Protein AF-A0AAW2MDY2-F1 (afdb_monomer_lite)

Organism: Sesamum radiatum (NCBI:txid300843)

Radius of gyration: 19.11 Å; chains: 1; bounding box: 45×36×49 Å

pLDDT: mean 70.9, std 17.73, range [36.16, 93.19]

Foldseek 3Di:
DCCPQPPDDDPLPGDDDPPDDPVRVVVVVVSVLVVQFKEKQDELQQPAFQAPGQHFPDPRGSHAPDFFPPDDRRDTCNVQADLVVLAGPLVCLPNRGDPVRSVRRNPRDHDNPNDDMDMDGRDDPPPDDDPPPPDDDD

Secondary structure (DSSP, 8-state):
-GGGT-SSS-GGG----TT--HHHHHHHHHHHHHHH-EEEEPSSSTT-BTTTS--S--TTT-S-SS--TT--TT-BGGGGEETTTTEE-HHHHHHHS-HHHHHHHHTSPPPSS-PPPEEEES--TT------------

Sequence (138 aa):
MKAKYFSHSSFLEAHFESNSSFSWCRILSAQDLIKVGFRWRIGSGSSVRVCRDPWIPKPHSFQPLIRPRQLDSSTMVASLIDIDQGDWDRAIIKECFCPEDSELILAILIVRSNHQDIRLWYYSPTGLYTIEVCTTLI

Structure (mmCIF, N/CA/C/O backbone):
data_AF-A0AAW2MDY2-F1
#
_entry.id   AF-A0AAW2MDY2-F1
#
loop_
_atom_site.group_PDB
_atom_site.id
_atom_site.type_symbol
_atom_site.label_atom_id
_atom_site.label_alt_id
_atom_site.label_comp_id
_atom_site.label_asym_id
_atom_site.label_entity_id
_atom_site.label_seq_id
_atom_site.pdbx_PDB_ins_code
_atom_site.Cartn_x
_atom_site.Cartn_y
_atom_site.Cartn_z
_atom_site.occupancy
_atom_site.B_iso_or_equiv
_atom_site.auth_seq_id
_atom_site.auth_comp_id
_atom_site.auth_asym_id
_atom_site.auth_atom_id
_atom_site.pdbx_PDB_model_num
ATOM 1 N N . MET A 1 1 ? 14.581 -15.362 -35.370 1.00 45.69 1 MET A N 1
ATOM 2 C CA . MET A 1 1 ? 15.011 -14.087 -34.740 1.00 45.69 1 MET A CA 1
ATOM 3 C C . MET A 1 1 ? 15.473 -14.202 -33.278 1.00 45.69 1 MET A C 1
ATOM 5 O O . MET A 1 1 ? 16.133 -13.278 -32.833 1.00 45.69 1 MET A O 1
ATOM 9 N N . LYS A 1 2 ? 15.236 -15.309 -32.546 1.00 40.97 2 LYS A N 1
ATOM 10 C CA . LYS A 1 2 ? 15.774 -15.527 -31.177 1.00 40.97 2 LYS A CA 1
ATOM 11 C C . LYS A 1 2 ? 17.314 -15.529 -31.098 1.00 40.97 2 LYS A C 1
ATOM 13 O O . LYS A 1 2 ? 17.896 -14.871 -30.247 1.00 40.97 2 LYS A O 1
ATOM 18 N N . ALA A 1 3 ? 17.969 -16.203 -32.044 1.00 46.59 3 ALA A N 1
ATOM 19 C CA . ALA A 1 3 ? 19.404 -16.497 -31.990 1.00 46.59 3 ALA A CA 1
ATOM 20 C C . ALA A 1 3 ? 20.349 -15.284 -32.095 1.00 46.59 3 ALA A C 1
ATOM 22 O O . ALA A 1 3 ? 21.528 -15.426 -31.798 1.00 46.59 3 ALA A O 1
ATOM 23 N N . LYS A 1 4 ? 19.864 -14.107 -32.520 1.00 49.59 4 LYS A N 1
ATOM 24 C CA . LYS A 1 4 ? 20.725 -12.931 -32.734 1.00 49.59 4 LY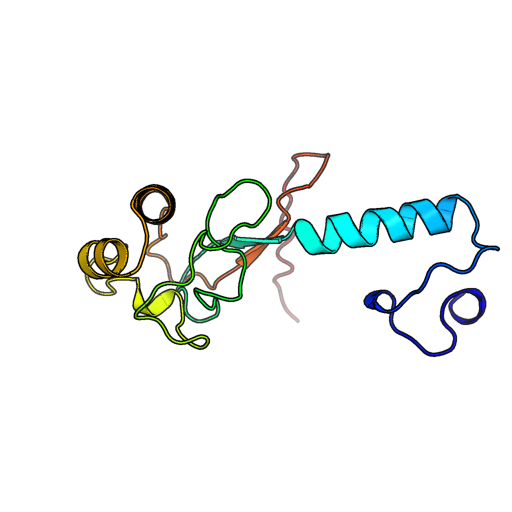S A CA 1
ATOM 25 C C . LYS A 1 4 ? 20.808 -11.996 -31.522 1.00 49.59 4 LYS A C 1
ATOM 27 O O . LYS A 1 4 ? 21.704 -11.169 -31.480 1.00 49.59 4 LYS A O 1
ATOM 32 N N . TYR A 1 5 ? 19.888 -12.129 -30.564 1.00 48.03 5 TYR A N 1
ATOM 33 C CA . TYR A 1 5 ? 19.780 -11.201 -29.430 1.00 48.03 5 TYR A CA 1
ATOM 34 C C . TYR A 1 5 ? 19.691 -11.904 -28.070 1.00 48.03 5 TYR A C 1
ATOM 36 O O . TYR A 1 5 ? 20.055 -11.307 -27.068 1.00 48.03 5 TYR A O 1
ATOM 44 N N . PHE A 1 6 ? 19.263 -13.174 -28.028 1.00 52.72 6 PHE A N 1
ATOM 45 C CA . PHE A 1 6 ? 19.230 -13.982 -26.805 1.00 52.72 6 PHE A CA 1
ATOM 46 C C . PHE A 1 6 ? 19.458 -15.448 -27.139 1.00 52.72 6 PHE A C 1
ATOM 48 O O . PHE A 1 6 ? 18.515 -16.197 -27.405 1.00 52.72 6 PHE A O 1
ATOM 55 N N . SER A 1 7 ? 20.719 -15.868 -27.168 1.00 47.62 7 SER A N 1
ATOM 56 C CA . SER A 1 7 ? 21.032 -17.286 -27.345 1.00 47.62 7 SER A CA 1
ATOM 57 C C . SER A 1 7 ? 20.859 -18.079 -26.042 1.00 47.62 7 SER A C 1
ATOM 59 O O . SER A 1 7 ? 20.547 -19.262 -26.126 1.00 47.62 7 SER A O 1
ATOM 61 N N . HIS A 1 8 ? 20.995 -17.441 -24.866 1.00 46.34 8 HIS A N 1
ATOM 62 C CA . HIS A 1 8 ? 21.051 -18.133 -23.564 1.00 46.34 8 HIS A CA 1
ATOM 63 C C . HIS A 1 8 ? 20.330 -17.448 -22.380 1.00 46.34 8 HIS A C 1
ATOM 65 O O . HIS A 1 8 ? 20.422 -17.957 -21.268 1.00 46.34 8 HIS A O 1
ATOM 71 N N . SER A 1 9 ? 19.604 -16.337 -22.565 1.00 48.62 9 SER A N 1
ATOM 72 C CA . SER A 1 9 ? 18.949 -15.624 -21.448 1.00 48.62 9 SER A CA 1
ATOM 73 C C . SER A 1 9 ? 17.543 -15.114 -21.780 1.00 48.62 9 SER A C 1
ATOM 75 O O . SER A 1 9 ? 17.142 -15.032 -22.945 1.00 48.62 9 SER A O 1
ATOM 77 N N . SER A 1 10 ? 16.750 -14.831 -20.745 1.00 49.97 10 SER A N 1
ATOM 78 C CA . SER A 1 10 ? 15.401 -14.277 -20.906 1.00 49.97 10 SER A CA 1
ATOM 79 C C . SER A 1 10 ? 15.455 -12.785 -21.277 1.00 49.97 10 SER A C 1
ATOM 81 O O . SER A 1 10 ? 16.429 -12.098 -20.983 1.00 49.97 10 SER A O 1
ATOM 83 N N . PHE A 1 11 ? 14.391 -12.240 -21.885 1.00 51.12 11 PHE A N 1
ATOM 84 C CA . PHE A 1 11 ? 14.290 -10.805 -22.224 1.00 51.12 11 PHE A CA 1
ATOM 85 C C . PHE A 1 11 ? 14.566 -9.868 -21.030 1.00 51.12 11 PHE A C 1
ATOM 87 O O . PHE A 1 11 ? 14.985 -8.729 -21.215 1.00 51.12 11 PHE A O 1
ATOM 94 N N . LEU A 1 12 ? 14.351 -10.352 -19.803 1.00 48.94 12 LEU A N 1
ATOM 95 C CA . LEU A 1 12 ? 14.578 -9.625 -18.552 1.00 48.94 12 LEU A CA 1
ATOM 96 C C . LEU A 1 12 ? 16.058 -9.562 -18.131 1.00 48.94 12 LEU A C 1
ATOM 98 O O . LEU A 1 12 ? 16.409 -8.721 -17.309 1.00 48.94 12 LEU A O 1
ATOM 102 N N . GLU A 1 13 ? 16.913 -10.404 -18.714 1.00 49.53 13 GLU A N 1
ATOM 103 C CA . GLU A 1 13 ? 18.348 -10.545 -18.413 1.00 49.53 13 GLU A CA 1
ATOM 104 C C . GLU A 1 13 ? 19.246 -10.028 -19.554 1.00 49.53 13 GLU A C 1
ATOM 106 O O . GLU A 1 13 ? 20.468 -10.198 -19.529 1.00 49.53 13 GLU A O 1
ATOM 111 N N . ALA A 1 14 ? 18.649 -9.406 -20.575 1.00 54.69 14 ALA A N 1
ATOM 112 C CA . ALA A 1 14 ? 19.373 -8.784 -21.680 1.00 54.69 14 ALA A CA 1
ATOM 113 C C . ALA A 1 14 ? 20.318 -7.700 -21.162 1.00 54.69 14 ALA A C 1
ATOM 115 O O . ALA A 1 14 ? 19.862 -6.751 -20.525 1.00 54.69 14 ALA A O 1
ATOM 116 N N . HIS A 1 15 ? 21.602 -7.796 -21.494 1.00 53.91 15 HIS A N 1
ATOM 117 C CA . HIS A 1 15 ? 22.557 -6.724 -21.239 1.00 53.91 15 HIS A CA 1
ATOM 118 C C . HIS A 1 15 ? 22.867 -5.968 -22.532 1.00 53.91 15 HIS A C 1
ATOM 120 O O . HIS A 1 15 ? 22.787 -6.507 -23.636 1.00 53.91 15 HIS A O 1
ATOM 126 N N . PHE A 1 16 ? 23.176 -4.683 -22.381 1.00 50.91 16 PHE A N 1
ATOM 127 C CA . PHE A 1 16 ? 23.484 -3.779 -23.480 1.00 50.91 16 PHE A CA 1
ATOM 128 C C . PHE A 1 16 ? 24.827 -4.166 -24.119 1.00 50.91 16 PHE A C 1
ATOM 130 O O . PHE A 1 16 ? 25.883 -3.900 -23.553 1.00 50.91 16 PHE A O 1
ATOM 137 N N . GLU A 1 17 ? 24.807 -4.784 -25.300 1.00 52.56 17 GLU A N 1
ATOM 138 C CA . GLU A 1 17 ? 26.015 -4.963 -26.112 1.00 52.56 17 GLU A CA 1
ATOM 139 C C . GLU A 1 17 ? 26.179 -3.769 -27.062 1.00 52.56 17 GLU A C 1
ATOM 141 O O . GLU A 1 17 ? 25.223 -3.356 -27.725 1.00 52.56 17 GLU A O 1
ATOM 146 N N . SER A 1 18 ? 27.391 -3.210 -27.149 1.00 48.03 18 SER A N 1
ATOM 147 C CA . SER A 1 18 ? 27.700 -1.937 -27.832 1.00 48.03 18 SER A CA 1
ATOM 148 C C . SER A 1 18 ? 27.441 -1.911 -29.349 1.00 48.03 18 SER A C 1
ATOM 150 O O . SER A 1 18 ? 27.540 -0.851 -29.958 1.00 48.03 18 SER A O 1
ATOM 152 N N . ASN A 1 19 ? 27.052 -3.041 -29.952 1.00 54.38 19 ASN A N 1
ATOM 153 C CA . ASN A 1 19 ? 26.649 -3.176 -31.360 1.00 54.38 19 ASN A CA 1
ATOM 154 C C . ASN A 1 19 ? 25.125 -3.322 -31.562 1.00 54.38 19 ASN A C 1
ATOM 156 O O . ASN A 1 19 ? 24.649 -3.759 -32.614 1.00 54.38 19 ASN A O 1
ATOM 160 N N . SER A 1 20 ? 24.338 -2.972 -30.549 1.00 55.00 20 SER A N 1
ATOM 161 C CA . SER A 1 20 ? 22.880 -3.055 -30.583 1.00 55.00 20 SER A CA 1
ATOM 162 C C . SER A 1 20 ? 22.252 -1.964 -31.457 1.00 55.00 20 SER A C 1
ATOM 164 O O . SER A 1 20 ? 22.553 -0.782 -31.322 1.00 55.00 20 SER A O 1
ATOM 166 N N . SER A 1 21 ? 21.330 -2.349 -32.346 1.00 62.00 21 SER A N 1
ATOM 167 C CA . SER A 1 21 ? 20.580 -1.398 -33.184 1.00 62.00 21 SER A CA 1
ATOM 168 C C . SER A 1 21 ? 19.787 -0.388 -32.339 1.00 62.00 21 SER A C 1
ATOM 170 O O . SER A 1 21 ? 19.293 -0.740 -31.271 1.00 62.00 21 SER A O 1
ATOM 172 N N . PHE A 1 22 ? 19.579 0.835 -32.839 1.00 57.59 22 PHE A N 1
ATOM 173 C CA . PHE A 1 22 ? 18.822 1.891 -32.145 1.00 57.59 22 PHE A CA 1
ATOM 174 C C . PHE A 1 22 ? 17.433 1.427 -31.664 1.00 57.59 22 PHE A C 1
ATOM 176 O O . PHE A 1 22 ? 17.006 1.749 -30.556 1.00 57.59 22 PHE A O 1
ATOM 183 N N . SER A 1 23 ? 16.751 0.595 -32.457 1.00 57.94 23 SER A N 1
ATOM 184 C CA . SER A 1 23 ? 15.475 -0.029 -32.086 1.00 57.94 23 SER A CA 1
ATOM 185 C C . SER A 1 23 ? 15.597 -0.956 -30.870 1.00 57.94 23 SER A C 1
ATOM 187 O O . SER A 1 23 ? 14.703 -0.980 -30.030 1.00 57.94 23 SER A O 1
ATOM 189 N N . TRP A 1 24 ? 16.712 -1.681 -30.739 1.00 60.47 24 TRP A N 1
ATOM 190 C CA . TRP A 1 24 ? 17.009 -2.546 -29.594 1.00 60.47 24 TRP A CA 1
ATOM 191 C C . TRP A 1 24 ? 17.304 -1.733 -28.332 1.00 60.47 24 TRP A C 1
ATOM 193 O O . TRP A 1 24 ? 16.744 -2.023 -27.279 1.00 60.47 24 TRP A O 1
ATOM 203 N N . CYS A 1 25 ? 18.070 -0.643 -28.452 1.00 60.12 25 CYS A N 1
ATOM 204 C CA . CYS A 1 25 ? 18.293 0.298 -27.352 1.00 60.12 25 CYS A CA 1
ATOM 205 C C . CYS A 1 25 ? 16.973 0.884 -26.838 1.00 60.12 25 CYS A C 1
ATOM 207 O O . CYS A 1 25 ? 16.760 0.931 -25.634 1.00 60.12 25 CYS A O 1
ATOM 209 N N . ARG A 1 26 ? 16.044 1.254 -27.732 1.00 58.25 26 ARG A N 1
ATOM 210 C CA . ARG A 1 26 ? 14.712 1.743 -27.335 1.00 58.25 26 ARG A CA 1
ATOM 211 C C . ARG A 1 26 ? 13.869 0.690 -26.613 1.00 58.25 26 ARG A C 1
ATOM 213 O O . ARG A 1 26 ? 13.167 1.036 -25.668 1.00 58.25 26 ARG A O 1
ATOM 220 N N . ILE A 1 27 ? 13.935 -0.573 -27.037 1.00 63.91 27 ILE A N 1
ATOM 221 C CA . ILE A 1 27 ? 13.248 -1.686 -26.364 1.00 63.91 27 ILE A CA 1
ATOM 222 C C . ILE A 1 27 ? 13.862 -1.943 -24.977 1.00 63.91 27 ILE A C 1
ATOM 224 O O . ILE A 1 27 ? 13.124 -2.147 -24.017 1.00 63.91 27 ILE A O 1
ATOM 228 N N . LEU A 1 28 ? 15.190 -1.868 -24.847 1.00 62.22 28 LEU A N 1
ATOM 229 C CA . LEU A 1 28 ? 15.880 -1.980 -23.558 1.00 62.22 28 LEU A CA 1
ATOM 230 C C . LEU A 1 28 ? 15.576 -0.792 -22.636 1.00 62.22 28 LEU A C 1
ATOM 232 O O . LEU A 1 28 ? 15.309 -0.999 -21.462 1.00 62.22 28 LEU A O 1
ATOM 236 N N . SER A 1 29 ? 15.498 0.438 -23.148 1.00 58.25 29 SER A N 1
ATOM 237 C CA . SER A 1 29 ? 15.054 1.594 -22.351 1.00 58.25 29 SER A CA 1
ATOM 238 C C . SER A 1 29 ? 13.594 1.469 -21.895 1.00 58.25 29 SER A C 1
ATOM 240 O O . SER A 1 29 ? 13.233 1.952 -20.825 1.00 58.25 29 SER A O 1
ATOM 242 N N . ALA A 1 30 ? 12.743 0.792 -22.673 1.00 58.66 30 ALA A N 1
ATOM 243 C CA . ALA A 1 30 ? 11.387 0.452 -22.248 1.00 58.66 30 ALA A CA 1
ATOM 244 C C . ALA A 1 30 ? 11.358 -0.660 -21.182 1.00 58.66 30 ALA A C 1
ATOM 246 O O . ALA A 1 30 ? 10.372 -0.770 -20.460 1.00 58.66 30 ALA A O 1
ATOM 247 N N . GLN A 1 31 ? 12.422 -1.456 -21.031 1.00 61.66 31 GLN A N 1
ATOM 248 C CA . GLN A 1 31 ? 12.522 -2.504 -20.011 1.00 61.66 31 GLN A CA 1
ATOM 249 C C . GLN A 1 31 ? 12.448 -1.918 -18.593 1.00 61.66 31 GLN A C 1
ATOM 251 O O . GLN A 1 31 ? 11.752 -2.468 -17.740 1.00 61.66 31 GLN A O 1
ATOM 256 N N . ASP A 1 32 ? 13.100 -0.781 -18.352 1.00 55.19 32 ASP A N 1
ATOM 257 C CA . ASP A 1 32 ? 13.064 -0.107 -17.050 1.00 55.19 32 ASP A CA 1
ATOM 258 C C . ASP A 1 32 ? 11.699 0.545 -16.783 1.00 55.19 32 ASP A C 1
ATOM 260 O O . ASP A 1 32 ? 11.176 0.460 -15.674 1.00 55.19 32 ASP A O 1
ATOM 264 N N . LEU A 1 33 ? 11.046 1.085 -17.817 1.00 56.22 33 LEU A N 1
ATOM 265 C CA . LEU A 1 33 ? 9.658 1.565 -17.736 1.00 56.22 33 LEU A CA 1
ATOM 266 C C . LEU A 1 33 ? 8.666 0.433 -17.425 1.00 56.22 33 LEU A C 1
ATOM 268 O O . LEU A 1 33 ? 7.739 0.611 -16.635 1.00 56.22 33 LEU A O 1
ATOM 272 N N . ILE A 1 34 ? 8.873 -0.750 -18.008 1.00 58.12 34 ILE A N 1
ATOM 273 C CA . ILE A 1 34 ? 8.076 -1.947 -17.717 1.00 58.12 34 ILE A CA 1
ATOM 274 C C . ILE A 1 34 ? 8.309 -2.395 -16.268 1.00 58.12 34 ILE A C 1
ATOM 276 O O . ILE A 1 34 ? 7.349 -2.733 -15.582 1.00 58.12 34 ILE A O 1
ATOM 280 N N . LYS A 1 35 ? 9.547 -2.343 -15.760 1.00 55.22 35 LYS A N 1
ATOM 281 C CA . LYS A 1 35 ? 9.866 -2.703 -14.366 1.00 55.22 35 LYS A CA 1
ATOM 282 C C . LYS A 1 35 ? 9.234 -1.755 -13.337 1.00 55.22 35 LYS A C 1
ATOM 284 O O . LYS A 1 35 ? 8.861 -2.208 -12.260 1.00 55.22 35 LYS A O 1
ATOM 289 N N . VAL A 1 36 ? 9.084 -0.470 -13.663 1.00 59.56 36 VAL A N 1
ATOM 290 C CA . VAL A 1 36 ? 8.581 0.574 -12.743 1.00 59.56 36 VAL A CA 1
ATOM 291 C C . VAL A 1 36 ? 7.060 0.777 -12.841 1.00 59.56 36 VAL A C 1
ATOM 293 O O . VAL A 1 36 ? 6.449 1.398 -11.975 1.00 59.56 36 VAL A O 1
ATOM 296 N N . GLY A 1 37 ? 6.411 0.254 -13.884 1.00 64.25 37 GLY A N 1
ATOM 297 C CA . GLY A 1 37 ? 5.048 0.657 -14.219 1.00 64.25 37 GLY A CA 1
ATOM 298 C C . GLY A 1 37 ? 3.903 -0.153 -13.633 1.00 64.25 37 GLY A C 1
ATOM 299 O O . GLY A 1 37 ? 2.765 0.166 -13.956 1.00 64.25 37 GLY A O 1
ATOM 300 N N . PHE A 1 38 ? 4.132 -1.183 -12.821 1.00 74.19 38 PHE A N 1
ATOM 301 C CA . PHE A 1 38 ? 3.034 -2.002 -12.295 1.00 74.19 38 PHE A CA 1
ATOM 302 C C . PHE A 1 38 ? 2.653 -1.620 -10.866 1.00 74.19 38 PHE A C 1
ATOM 304 O O . PHE A 1 38 ? 3.514 -1.436 -10.012 1.00 74.19 38 PHE A O 1
ATOM 311 N N . ARG A 1 39 ? 1.345 -1.563 -10.605 1.00 84.62 39 ARG A N 1
ATOM 312 C CA . ARG A 1 39 ? 0.751 -1.373 -9.281 1.00 84.62 39 ARG A CA 1
ATOM 313 C C . ARG A 1 39 ? -0.364 -2.392 -9.059 1.00 84.62 39 ARG A C 1
ATOM 315 O O . ARG A 1 39 ? -1.148 -2.673 -9.960 1.00 84.62 39 ARG A O 1
ATOM 322 N N . TRP A 1 40 ? -0.482 -2.913 -7.849 1.00 86.12 40 TRP A N 1
ATOM 323 C CA . TRP A 1 40 ? -1.598 -3.741 -7.425 1.00 86.12 40 TRP A CA 1
ATOM 324 C C . TRP A 1 40 ? -2.827 -2.897 -7.096 1.00 86.12 40 TRP A C 1
ATOM 326 O O . TRP A 1 40 ? -2.769 -1.943 -6.317 1.00 86.12 40 TRP A O 1
ATOM 336 N N . ARG A 1 41 ? -3.961 -3.288 -7.673 1.00 86.94 41 ARG A N 1
ATOM 337 C CA . ARG A 1 41 ? -5.285 -2.950 -7.165 1.00 86.94 41 ARG A CA 1
ATOM 338 C C . ARG A 1 41 ? -5.655 -3.992 -6.119 1.00 86.94 41 ARG A C 1
ATOM 340 O O . ARG A 1 41 ? -5.724 -5.178 -6.441 1.00 86.94 41 ARG A O 1
ATOM 347 N N . ILE A 1 42 ? -5.883 -3.528 -4.897 1.00 88.44 42 ILE A N 1
ATOM 348 C CA . ILE A 1 42 ? -6.233 -4.385 -3.767 1.00 88.44 42 ILE A CA 1
ATOM 349 C C . ILE A 1 42 ? -7.692 -4.825 -3.894 1.00 88.44 42 ILE A C 1
ATOM 351 O O . ILE A 1 42 ? -8.584 -3.990 -4.057 1.00 88.44 42 ILE A O 1
ATOM 355 N N . GLY A 1 43 ? -7.896 -6.139 -3.866 1.00 86.00 43 GLY A N 1
ATOM 356 C CA . GLY A 1 43 ? -9.188 -6.787 -3.690 1.00 86.00 43 GLY A CA 1
ATOM 357 C C . GLY A 1 43 ? -9.232 -7.410 -2.299 1.00 86.00 43 GLY A C 1
ATOM 358 O O . GLY A 1 43 ? -9.487 -6.709 -1.325 1.00 86.00 43 GLY A O 1
ATOM 359 N N . SER A 1 44 ? -8.918 -8.705 -2.197 1.00 86.44 44 SER A N 1
ATOM 360 C CA . SER A 1 44 ? -8.808 -9.409 -0.909 1.00 86.44 44 SER A CA 1
ATOM 361 C C . SER A 1 44 ? -7.514 -9.111 -0.139 1.00 86.44 44 SER A C 1
ATOM 363 O O . SER A 1 44 ? -7.420 -9.421 1.046 1.00 86.44 44 SER A O 1
ATOM 365 N N . GLY A 1 45 ? -6.484 -8.577 -0.804 1.00 87.38 45 GLY A N 1
ATOM 366 C CA . GLY A 1 45 ? -5.168 -8.304 -0.225 1.00 87.38 45 GLY A CA 1
ATOM 367 C C . GLY A 1 45 ? -4.342 -9.556 0.093 1.00 87.38 45 GLY A C 1
ATOM 368 O O . GLY A 1 45 ? -3.251 -9.444 0.654 1.00 87.38 45 GLY A O 1
ATOM 369 N N . SER A 1 46 ? -4.840 -10.752 -0.229 1.00 88.94 46 SER A N 1
ATOM 370 C CA . SER A 1 46 ? -4.222 -12.031 0.151 1.00 88.94 46 SER A CA 1
ATOM 371 C C . SER A 1 46 ? -3.016 -12.394 -0.719 1.00 88.94 46 SER A C 1
ATOM 373 O O . SER A 1 46 ? -2.227 -13.255 -0.339 1.00 88.94 46 SER A O 1
ATOM 375 N N . SER A 1 47 ? -2.872 -11.752 -1.882 1.00 88.56 47 SER A N 1
ATOM 376 C CA . SER A 1 47 ? -1.800 -12.016 -2.852 1.00 88.56 47 SER A CA 1
ATOM 377 C C . SER A 1 47 ? -0.745 -10.909 -2.905 1.00 88.56 47 SER A C 1
ATOM 379 O O . SER A 1 47 ? 0.172 -10.975 -3.725 1.00 88.56 47 SER A O 1
ATOM 381 N N . VAL A 1 48 ? -0.873 -9.881 -2.063 1.00 90.12 48 VAL A N 1
ATOM 382 C CA . VAL A 1 48 ? -0.027 -8.684 -2.095 1.00 90.12 48 VAL A CA 1
ATOM 383 C C . VAL A 1 48 ? 0.710 -8.558 -0.774 1.00 90.12 48 VAL A C 1
ATOM 385 O O . VAL A 1 48 ? 0.085 -8.472 0.279 1.00 90.12 48 VAL A O 1
ATOM 388 N N . ARG A 1 49 ? 2.042 -8.512 -0.814 1.00 90.69 49 ARG A N 1
ATOM 389 C CA . ARG A 1 49 ? 2.870 -8.291 0.376 1.00 90.69 49 ARG A CA 1
ATOM 390 C C . ARG A 1 49 ? 3.060 -6.808 0.616 1.00 90.69 49 ARG A C 1
ATOM 392 O O . ARG A 1 49 ? 3.525 -6.084 -0.266 1.00 90.69 49 ARG A O 1
ATOM 399 N N . VAL A 1 50 ? 2.823 -6.393 1.854 1.00 90.31 50 VAL A N 1
ATOM 400 C CA . VAL A 1 50 ? 2.838 -4.989 2.281 1.00 90.31 50 VAL A CA 1
ATOM 401 C C . VAL A 1 50 ? 4.146 -4.282 1.916 1.00 90.31 50 VAL A C 1
ATOM 403 O O . VAL A 1 50 ? 4.122 -3.172 1.390 1.00 90.31 50 VAL A O 1
ATOM 406 N N . CYS A 1 51 ? 5.280 -4.938 2.177 1.00 85.19 51 CYS A N 1
ATOM 407 C CA . CYS A 1 51 ? 6.613 -4.332 2.099 1.00 85.19 51 CYS A CA 1
ATOM 408 C C . CYS A 1 51 ? 7.361 -4.598 0.785 1.00 85.19 51 CYS A C 1
ATOM 410 O O . CYS A 1 51 ? 8.450 -4.060 0.599 1.00 85.19 51 CYS A O 1
ATOM 412 N N . ARG A 1 52 ? 6.856 -5.487 -0.081 1.00 83.38 52 ARG A N 1
ATOM 413 C CA . ARG A 1 52 ? 7.578 -5.929 -1.291 1.00 83.38 52 ARG A CA 1
ATOM 414 C C . ARG A 1 52 ? 6.873 -5.570 -2.581 1.00 83.38 52 ARG A C 1
ATOM 416 O O . ARG A 1 52 ? 7.540 -5.337 -3.585 1.00 83.38 52 ARG A O 1
ATOM 423 N N . ASP A 1 53 ? 5.550 -5.584 -2.564 1.00 87.56 53 ASP A N 1
ATOM 424 C CA . ASP A 1 53 ? 4.772 -5.422 -3.775 1.00 87.56 53 ASP A CA 1
ATOM 425 C C . ASP A 1 53 ? 4.318 -3.950 -3.909 1.00 87.56 53 ASP A C 1
ATOM 427 O O . ASP A 1 53 ? 4.077 -3.283 -2.905 1.00 87.56 53 ASP A O 1
ATOM 431 N N . PRO A 1 54 ? 4.254 -3.387 -5.126 1.00 86.56 54 PRO A N 1
ATOM 432 C CA . PRO A 1 54 ? 3.841 -2.000 -5.351 1.00 86.56 54 PRO A CA 1
ATOM 433 C C . PRO A 1 54 ? 2.311 -1.871 -5.310 1.00 86.56 54 PRO A C 1
ATOM 435 O O . PRO A 1 54 ? 1.652 -2.277 -6.260 1.00 86.56 54 PRO A O 1
ATOM 438 N N . TRP A 1 55 ? 1.708 -1.326 -4.252 1.00 89.38 55 TRP A N 1
ATOM 439 C CA . TRP A 1 55 ? 0.241 -1.237 -4.102 1.00 89.38 55 TRP A CA 1
ATOM 440 C C . TRP A 1 55 ? -0.297 0.120 -3.613 1.00 89.38 55 TRP A C 1
ATOM 442 O O . TRP A 1 55 ? -1.447 0.474 -3.901 1.00 89.38 55 TRP A O 1
ATOM 452 N N . ILE A 1 56 ? 0.531 0.933 -2.957 1.00 88.50 56 ILE A N 1
ATOM 453 C CA . ILE A 1 56 ? 0.152 2.259 -2.451 1.00 88.50 56 ILE A CA 1
ATOM 454 C C . ILE A 1 56 ? 0.153 3.262 -3.620 1.00 88.50 56 ILE A C 1
ATOM 456 O O . ILE A 1 56 ? 1.081 3.236 -4.423 1.00 88.50 56 ILE A O 1
ATOM 460 N N . PRO A 1 57 ? -0.851 4.148 -3.770 1.00 82.12 57 PRO A N 1
ATOM 461 C CA . PRO A 1 57 ? -0.929 5.136 -4.854 1.00 82.12 57 PRO A CA 1
ATOM 462 C C . PRO A 1 57 ? 0.097 6.270 -4.678 1.00 82.12 57 PRO A C 1
ATOM 464 O O . PRO A 1 57 ? -0.267 7.406 -4.393 1.00 82.12 57 PRO A O 1
ATOM 467 N N . LYS A 1 58 ? 1.388 5.973 -4.839 1.00 77.31 58 LYS A N 1
ATOM 468 C CA . LYS A 1 58 ? 2.476 6.950 -4.715 1.00 77.31 58 LYS A CA 1
ATOM 469 C C . LYS A 1 58 ? 3.202 7.201 -6.026 1.00 77.31 58 LYS A C 1
ATOM 471 O O . LYS A 1 58 ? 3.384 6.258 -6.794 1.00 77.31 58 LYS A O 1
ATOM 476 N N . PRO A 1 59 ? 3.712 8.424 -6.246 1.00 63.19 59 PRO A N 1
ATOM 477 C CA . PRO A 1 59 ? 4.632 8.677 -7.341 1.00 63.19 59 PRO A CA 1
ATOM 478 C C . PRO A 1 59 ? 5.884 7.789 -7.203 1.00 63.19 59 PRO A C 1
ATOM 480 O O . PRO A 1 59 ? 6.467 7.685 -6.125 1.00 63.19 59 PRO A O 1
ATOM 483 N N . HIS A 1 60 ? 6.303 7.170 -8.308 1.00 65.44 60 HIS A N 1
ATOM 484 C CA . HIS A 1 60 ? 7.592 6.487 -8.511 1.00 65.44 60 HIS A CA 1
ATOM 485 C C . HIS A 1 60 ? 7.818 5.112 -7.855 1.00 65.44 60 HIS A C 1
ATOM 487 O O . HIS A 1 60 ? 8.431 4.272 -8.507 1.00 65.44 60 HIS A O 1
ATOM 493 N N . SER A 1 61 ? 7.365 4.847 -6.622 1.00 71.06 61 SER A N 1
ATOM 494 C CA . SER A 1 61 ? 7.652 3.559 -5.947 1.00 71.06 61 SER A CA 1
ATOM 495 C C . SER A 1 61 ? 6.439 2.651 -5.750 1.00 71.06 61 SER A C 1
ATOM 497 O O . SER A 1 61 ? 6.596 1.434 -5.682 1.00 71.06 61 SER A O 1
ATOM 499 N N . PHE A 1 62 ? 5.240 3.227 -5.614 1.00 78.12 62 PHE A N 1
ATOM 500 C CA . PHE A 1 62 ? 4.017 2.540 -5.174 1.00 78.12 62 PHE A CA 1
ATOM 501 C C . PHE A 1 62 ? 4.168 1.696 -3.887 1.00 78.12 62 PHE A C 1
ATOM 503 O O . PHE A 1 62 ? 3.353 0.820 -3.601 1.00 78.12 62 PHE A O 1
ATOM 510 N N . GLN A 1 63 ? 5.211 1.944 -3.097 1.00 80.06 63 GLN A N 1
ATOM 511 C CA . GLN A 1 63 ? 5.574 1.183 -1.900 1.00 80.06 63 GLN A CA 1
ATOM 512 C C . GLN A 1 63 ? 5.602 2.101 -0.669 1.00 80.06 63 GLN A C 1
ATOM 514 O O . GLN A 1 63 ? 5.653 3.331 -0.815 1.00 80.06 63 GLN A O 1
ATOM 519 N N . PRO A 1 64 ? 5.577 1.534 0.552 1.00 78.31 64 PRO A N 1
ATOM 520 C CA . PRO A 1 64 ? 5.741 2.319 1.769 1.00 78.31 64 PRO A CA 1
ATOM 521 C C . PRO A 1 64 ? 7.042 3.136 1.749 1.00 78.31 64 PRO A C 1
ATOM 523 O O . PRO A 1 64 ? 8.066 2.657 1.263 1.00 78.31 64 PRO A O 1
ATOM 526 N N . LEU A 1 65 ? 7.006 4.373 2.257 1.00 70.00 65 LEU A N 1
ATOM 527 C CA . LEU A 1 65 ? 8.180 5.264 2.316 1.00 70.00 65 LEU A CA 1
ATOM 528 C C . LEU A 1 65 ? 9.233 4.714 3.279 1.00 70.00 65 LEU A C 1
ATOM 530 O O . LEU A 1 65 ? 10.432 4.738 3.006 1.00 70.00 65 LEU A O 1
ATOM 534 N N . ILE A 1 66 ? 8.758 4.209 4.412 1.00 73.44 66 ILE A N 1
ATOM 535 C CA . ILE A 1 66 ? 9.556 3.579 5.452 1.00 73.44 66 ILE A CA 1
ATOM 536 C C . ILE A 1 66 ? 8.984 2.183 5.644 1.00 73.44 66 ILE A C 1
ATOM 538 O O . ILE A 1 66 ? 7.765 2.003 5.624 1.00 73.44 66 ILE A O 1
ATOM 542 N N . ARG A 1 67 ? 9.854 1.184 5.835 1.00 73.81 67 ARG A N 1
ATOM 543 C CA . ARG A 1 67 ? 9.374 -0.147 6.208 1.00 73.81 67 ARG A CA 1
A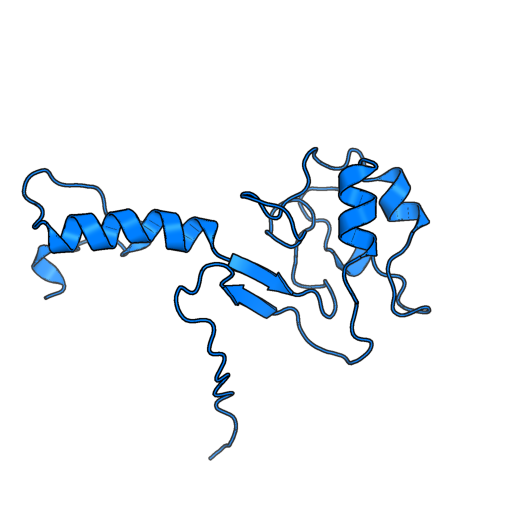TOM 544 C C . ARG A 1 67 ? 8.585 -0.041 7.516 1.00 73.81 67 ARG A C 1
ATOM 546 O O . ARG A 1 67 ? 9.156 0.437 8.501 1.00 73.81 67 ARG A O 1
ATOM 553 N N . PRO A 1 68 ? 7.328 -0.506 7.545 1.00 75.06 68 PRO A N 1
ATOM 554 C CA . PRO A 1 68 ? 6.554 -0.563 8.773 1.00 75.06 68 PRO A CA 1
ATOM 555 C C . PRO A 1 68 ? 7.337 -1.305 9.856 1.00 75.06 68 PRO A C 1
ATOM 557 O O . PRO A 1 68 ? 7.796 -2.425 9.631 1.00 75.06 68 PRO A O 1
ATOM 560 N N . ARG A 1 69 ? 7.535 -0.676 11.020 1.00 66.69 69 ARG A N 1
ATOM 561 C CA . ARG A 1 69 ? 8.408 -1.211 12.086 1.00 66.69 69 ARG A CA 1
ATOM 562 C C . ARG A 1 69 ? 7.929 -2.547 12.654 1.00 66.69 69 ARG A C 1
ATOM 564 O O . ARG A 1 69 ? 8.738 -3.286 13.202 1.00 66.69 69 ARG A O 1
ATOM 571 N N . GLN A 1 70 ? 6.635 -2.821 12.540 1.00 72.75 70 GLN A N 1
ATOM 572 C CA . GLN A 1 70 ? 5.961 -3.953 13.172 1.00 72.75 70 GLN A CA 1
ATOM 573 C C . GLN A 1 70 ? 5.523 -5.031 12.176 1.00 72.75 70 GLN A C 1
ATOM 575 O O . GLN A 1 70 ? 4.931 -6.022 12.590 1.00 72.75 70 GLN A O 1
ATOM 580 N N . LEU A 1 71 ? 5.788 -4.854 10.874 1.00 79.56 71 LEU A N 1
ATOM 581 C CA . LEU A 1 71 ? 5.350 -5.810 9.859 1.00 79.56 71 LEU A CA 1
ATOM 582 C C . LEU A 1 71 ? 6.530 -6.589 9.290 1.00 79.56 71 LEU A C 1
ATOM 584 O O . LEU A 1 71 ? 7.499 -6.024 8.773 1.00 79.56 71 LEU A O 1
ATOM 588 N N . ASP A 1 72 ? 6.395 -7.909 9.327 1.00 82.00 72 ASP A N 1
ATOM 589 C CA . ASP A 1 72 ? 7.321 -8.817 8.679 1.00 82.00 72 ASP A CA 1
ATOM 590 C C . ASP A 1 72 ? 7.320 -8.631 7.158 1.00 82.00 72 ASP A C 1
ATOM 592 O O . ASP A 1 72 ? 6.365 -8.178 6.523 1.00 82.00 72 ASP A O 1
ATOM 596 N N . SER A 1 73 ? 8.412 -9.053 6.518 1.00 78.31 73 SER A N 1
ATOM 597 C CA . SER A 1 73 ? 8.534 -8.976 5.053 1.00 78.31 73 SER A CA 1
ATOM 598 C C . SER A 1 73 ? 7.550 -9.889 4.302 1.00 78.31 73 SER A C 1
ATOM 600 O O . SER A 1 73 ? 7.414 -9.761 3.083 1.00 78.31 73 SER A O 1
ATOM 602 N N . SER A 1 74 ? 6.918 -10.828 5.008 1.00 84.00 74 SER A N 1
ATOM 603 C CA . SER A 1 74 ? 5.898 -11.753 4.506 1.00 84.00 74 SER A CA 1
ATOM 604 C C . SER A 1 74 ? 4.469 -11.307 4.810 1.00 84.00 74 SER A C 1
ATOM 606 O O . SER A 1 74 ? 3.543 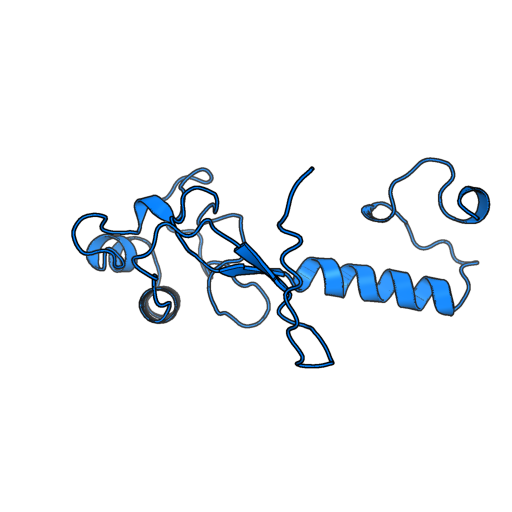-11.989 4.377 1.00 84.00 74 SER A O 1
ATOM 608 N N . THR A 1 75 ? 4.270 -10.196 5.528 1.00 89.12 75 THR A N 1
ATOM 609 C CA . THR A 1 75 ? 2.930 -9.709 5.861 1.00 89.12 75 THR A CA 1
ATOM 610 C C . THR A 1 75 ? 2.157 -9.353 4.595 1.00 89.12 75 THR A C 1
ATOM 612 O O . THR A 1 75 ? 2.647 -8.611 3.734 1.00 89.12 75 THR A O 1
ATOM 615 N N . MET A 1 76 ? 0.938 -9.882 4.495 1.00 92.31 76 MET A N 1
ATOM 616 C CA . MET A 1 76 ? 0.019 -9.620 3.391 1.00 92.31 76 MET A CA 1
ATOM 617 C C . MET A 1 76 ? -0.831 -8.383 3.669 1.00 92.31 76 MET A C 1
ATOM 619 O O . MET A 1 76 ? -1.121 -8.060 4.819 1.00 92.31 76 MET A O 1
ATOM 623 N N . VAL A 1 77 ? -1.272 -7.708 2.609 1.00 91.31 77 VAL A N 1
ATOM 624 C CA . VAL A 1 77 ? -2.172 -6.551 2.702 1.00 91.31 77 VAL A CA 1
ATOM 625 C C . VAL A 1 77 ? -3.508 -6.943 3.336 1.00 91.31 77 VAL A C 1
ATOM 627 O O . VAL A 1 77 ? -4.090 -6.131 4.041 1.00 91.31 77 VAL A O 1
ATOM 630 N N . ALA A 1 78 ? -3.943 -8.199 3.186 1.00 90.88 78 ALA A N 1
ATOM 631 C CA . ALA A 1 78 ? -5.121 -8.745 3.865 1.00 90.88 78 ALA A CA 1
ATOM 632 C C . ALA A 1 78 ? -5.091 -8.554 5.392 1.00 90.88 78 ALA A C 1
ATOM 634 O O . ALA A 1 78 ? -6.137 -8.371 5.997 1.00 90.88 78 ALA A O 1
ATOM 635 N N . SER A 1 79 ? -3.908 -8.553 6.018 1.00 90.75 79 SER A N 1
ATOM 636 C CA . SER A 1 79 ? -3.761 -8.330 7.464 1.00 90.75 79 SER A CA 1
ATOM 637 C C . SER A 1 79 ? -4.026 -6.882 7.894 1.00 90.75 79 SER A C 1
ATOM 639 O O . SER A 1 79 ? -4.079 -6.609 9.086 1.00 90.75 79 SER A O 1
ATOM 641 N N . LEU A 1 80 ? -4.153 -5.956 6.941 1.00 91.12 80 LEU A N 1
ATOM 642 C CA . LEU A 1 80 ? -4.491 -4.550 7.172 1.00 91.12 80 LEU A CA 1
ATOM 643 C C . LEU A 1 80 ? -5.983 -4.267 6.926 1.00 91.12 80 LEU A C 1
ATOM 645 O O . LEU A 1 80 ? -6.401 -3.117 7.027 1.00 91.12 80 LEU A O 1
ATOM 649 N N . ILE A 1 81 ? -6.763 -5.280 6.537 1.00 90.38 81 ILE A N 1
ATOM 650 C CA . ILE A 1 81 ? -8.176 -5.158 6.172 1.00 90.38 81 ILE A CA 1
ATOM 651 C C . ILE A 1 81 ? -9.021 -5.749 7.301 1.00 90.38 81 ILE A C 1
ATOM 653 O O . ILE A 1 81 ? -8.832 -6.901 7.689 1.00 90.38 81 ILE A O 1
ATOM 657 N N . ASP A 1 82 ? -9.979 -4.970 7.790 1.00 88.75 82 ASP A N 1
ATOM 658 C CA . ASP A 1 82 ? -11.035 -5.444 8.674 1.00 88.75 82 ASP A CA 1
ATOM 659 C C . ASP A 1 82 ? -12.083 -6.182 7.823 1.00 88.75 82 ASP A C 1
ATOM 661 O O . ASP A 1 82 ? -12.795 -5.586 7.007 1.00 88.75 82 ASP A O 1
ATOM 665 N N . ILE A 1 83 ? -12.145 -7.506 7.987 1.00 80.12 83 ILE A N 1
ATOM 666 C CA . ILE A 1 83 ? -13.039 -8.392 7.227 1.00 80.12 83 ILE A CA 1
ATOM 667 C C . ILE A 1 83 ? -14.511 -8.118 7.566 1.00 80.12 83 ILE A C 1
ATOM 669 O O . ILE A 1 83 ? -15.362 -8.217 6.681 1.00 80.12 83 ILE A O 1
ATOM 673 N N . ASP A 1 84 ? -14.811 -7.742 8.810 1.00 82.75 84 ASP A N 1
ATOM 674 C CA . ASP A 1 84 ? -16.179 -7.509 9.274 1.00 82.75 84 ASP A CA 1
ATOM 675 C C . ASP A 1 84 ? -16.721 -6.180 8.731 1.00 82.75 84 ASP A C 1
ATOM 677 O O . ASP A 1 84 ? -17.884 -6.080 8.329 1.00 82.75 84 ASP A O 1
ATOM 681 N N . GLN A 1 85 ? -15.866 -5.155 8.657 1.00 82.25 85 GLN A N 1
ATOM 682 C CA . GLN A 1 85 ? -16.224 -3.844 8.101 1.00 82.25 85 GLN A CA 1
ATOM 683 C C . GLN A 1 85 ? -16.067 -3.771 6.574 1.00 82.25 85 GLN A C 1
ATOM 685 O O . GLN A 1 85 ? -16.677 -2.911 5.920 1.00 82.25 85 GLN A O 1
ATOM 690 N N . GLY A 1 86 ? -15.278 -4.678 5.994 1.00 81.94 86 GLY A N 1
ATOM 691 C CA . GLY A 1 86 ? -14.913 -4.670 4.580 1.00 81.94 86 GLY A CA 1
ATOM 692 C C . GLY A 1 86 ? -14.171 -3.394 4.183 1.00 81.94 86 GLY A C 1
ATOM 693 O O . GLY A 1 86 ? -14.409 -2.869 3.095 1.00 81.94 86 GLY A O 1
ATOM 694 N N . ASP A 1 87 ? -13.354 -2.869 5.093 1.00 89.31 87 ASP A N 1
ATOM 695 C CA . ASP A 1 87 ? -12.569 -1.646 4.934 1.00 89.31 87 ASP A CA 1
ATOM 696 C C . ASP A 1 87 ? -11.226 -1.799 5.667 1.00 89.31 87 ASP A C 1
ATOM 698 O O . ASP A 1 87 ? -10.950 -2.810 6.307 1.00 89.31 87 ASP A O 1
ATOM 702 N N . TRP A 1 88 ? -10.359 -0.809 5.548 1.00 92.81 88 TRP A N 1
ATOM 703 C CA . TRP A 1 88 ? -9.056 -0.784 6.187 1.00 92.81 88 TRP A CA 1
ATOM 704 C C . TRP A 1 88 ? -9.133 -0.724 7.719 1.00 92.81 88 TRP A C 1
ATOM 706 O O . TRP A 1 88 ? -9.842 0.115 8.282 1.00 92.81 88 TRP A O 1
ATOM 716 N N . ASP A 1 89 ? -8.300 -1.515 8.401 1.00 92.62 89 ASP A N 1
ATOM 717 C CA . ASP A 1 89 ? -8.081 -1.376 9.840 1.00 92.62 89 ASP A CA 1
ATOM 718 C C . ASP A 1 89 ? -7.267 -0.103 10.118 1.00 92.62 89 ASP A C 1
ATOM 720 O O . ASP A 1 89 ? -6.037 -0.036 9.996 1.00 92.62 89 ASP A O 1
ATOM 724 N N . ARG A 1 90 ? -7.989 0.950 10.502 1.00 93.19 90 ARG A N 1
ATOM 725 C CA . ARG A 1 90 ? -7.421 2.277 10.758 1.00 93.19 90 ARG A CA 1
ATOM 726 C C . ARG A 1 90 ? -6.449 2.283 11.936 1.00 93.19 90 ARG A C 1
ATOM 728 O O . ARG A 1 90 ? -5.586 3.161 11.967 1.00 93.19 90 ARG A O 1
ATOM 735 N N . ALA A 1 91 ? -6.610 1.386 12.910 1.00 91.69 91 ALA A N 1
ATOM 736 C CA . ALA A 1 91 ? -5.736 1.322 14.074 1.00 91.69 91 ALA A CA 1
ATOM 737 C C . ALA A 1 91 ? -4.378 0.747 13.666 1.00 91.69 91 ALA A C 1
ATOM 739 O O . ALA A 1 91 ? -3.360 1.416 13.853 1.00 91.69 91 ALA A O 1
ATOM 740 N N . ILE A 1 92 ? -4.383 -0.408 12.992 1.00 90.94 92 ILE A N 1
ATOM 741 C CA . ILE A 1 92 ? -3.159 -1.060 12.505 1.00 90.94 92 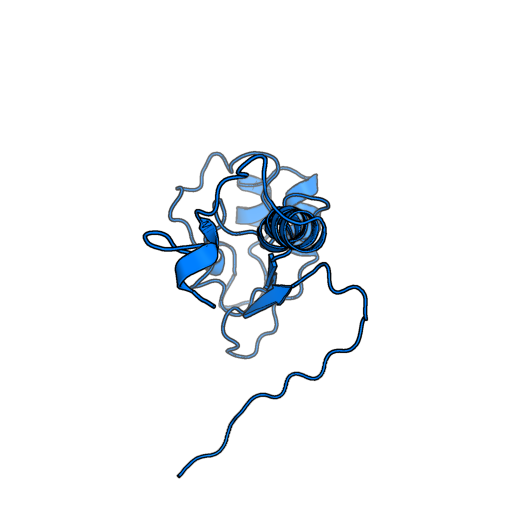ILE A CA 1
ATOM 742 C C . ILE A 1 92 ? -2.412 -0.144 11.535 1.00 90.94 92 ILE A C 1
ATOM 744 O O . ILE A 1 92 ? -1.195 0.011 11.638 1.00 90.94 92 ILE A O 1
ATOM 748 N N . ILE A 1 93 ? -3.120 0.516 10.612 1.00 91.75 93 ILE A N 1
ATOM 749 C CA . ILE A 1 93 ? -2.472 1.392 9.629 1.00 91.75 93 ILE A CA 1
ATOM 750 C C . ILE A 1 93 ? -1.755 2.561 10.304 1.00 91.75 93 ILE A C 1
ATOM 752 O O . ILE A 1 93 ? -0.600 2.833 9.988 1.00 91.75 93 ILE A O 1
ATOM 756 N N . LYS A 1 94 ? -2.403 3.231 11.260 1.00 90.88 94 LYS A N 1
ATOM 757 C CA . LYS A 1 94 ? -1.795 4.369 11.964 1.00 90.88 94 LYS A CA 1
ATOM 758 C C . LYS A 1 94 ? -0.626 3.970 12.863 1.00 90.88 94 LYS A C 1
ATOM 760 O O . LYS A 1 94 ? 0.224 4.810 13.141 1.00 90.88 94 LYS A O 1
ATOM 765 N N . GLU A 1 95 ? -0.598 2.729 13.339 1.00 90.38 95 GLU A N 1
ATOM 766 C CA . GLU A 1 95 ? 0.504 2.205 14.149 1.00 90.38 95 GLU A CA 1
ATOM 767 C C . GLU A 1 95 ? 1.703 1.797 13.279 1.00 90.38 95 GLU A C 1
ATOM 769 O O . GLU A 1 95 ? 2.858 2.080 13.603 1.00 90.38 95 GLU A O 1
ATOM 774 N N . CYS A 1 96 ? 1.424 1.167 12.136 1.00 89.06 96 CYS A N 1
ATOM 775 C CA . CYS A 1 96 ? 2.438 0.570 11.276 1.00 89.06 96 CYS A CA 1
ATOM 776 C C . CYS A 1 96 ? 3.060 1.553 10.273 1.00 89.06 96 CYS A C 1
ATOM 778 O O . CYS A 1 96 ? 4.224 1.381 9.901 1.00 89.06 96 CYS A O 1
ATOM 780 N N . PHE A 1 97 ? 2.313 2.555 9.806 1.00 89.38 97 PHE A N 1
ATOM 781 C CA . PHE A 1 97 ? 2.720 3.440 8.713 1.00 89.38 97 PHE A CA 1
ATOM 782 C C . PHE A 1 97 ? 2.896 4.889 9.177 1.00 89.38 97 PHE A C 1
ATOM 784 O O . PHE A 1 97 ? 2.293 5.335 10.149 1.00 89.38 97 PHE A O 1
ATOM 791 N N . CYS A 1 98 ? 3.721 5.657 8.459 1.00 89.19 98 CYS A N 1
ATOM 792 C CA . CYS A 1 98 ? 3.804 7.098 8.691 1.00 89.19 98 CYS A CA 1
ATOM 793 C C . CYS A 1 98 ? 2.500 7.799 8.251 1.00 89.19 98 CYS A C 1
ATOM 795 O O . CYS A 1 98 ? 1.700 7.205 7.515 1.00 89.19 98 CYS A O 1
ATOM 797 N N . PRO A 1 99 ? 2.247 9.041 8.699 1.00 89.62 99 PRO A N 1
ATOM 798 C CA . PRO A 1 99 ? 1.009 9.756 8.390 1.00 89.62 99 PRO A CA 1
ATOM 799 C C . PRO A 1 99 ? 0.723 9.866 6.888 1.00 89.62 99 PRO A C 1
ATOM 801 O O . PRO A 1 99 ? -0.396 9.602 6.459 1.00 89.62 99 PRO A O 1
ATOM 804 N N . GLU A 1 100 ? 1.746 10.152 6.083 1.00 88.94 100 GLU A N 1
ATOM 805 C CA . GLU A 1 100 ? 1.630 10.313 4.631 1.00 88.94 100 GLU A CA 1
ATOM 806 C C . GLU A 1 100 ? 1.183 9.011 3.949 1.00 88.94 100 GLU A C 1
ATOM 808 O O . GLU A 1 100 ? 0.340 9.007 3.052 1.00 88.94 100 GLU A O 1
ATOM 813 N N . ASP A 1 101 ? 1.729 7.878 4.390 1.00 89.62 101 ASP A N 1
ATOM 814 C CA . ASP A 1 101 ? 1.391 6.552 3.871 1.00 89.62 101 ASP A CA 1
ATOM 815 C C . ASP A 1 101 ? -0.003 6.141 4.316 1.00 89.62 101 ASP A C 1
ATOM 817 O O . ASP A 1 101 ? -0.778 5.615 3.521 1.00 89.62 101 ASP A O 1
ATOM 821 N N . SER A 1 102 ? -0.321 6.419 5.578 1.00 91.50 102 SER A N 1
ATOM 822 C CA . SER A 1 102 ? -1.613 6.117 6.177 1.00 91.50 102 SER A CA 1
ATOM 823 C C . SER A 1 102 ? -2.741 6.813 5.426 1.00 91.50 102 SER A C 1
ATOM 825 O O . SER A 1 102 ? -3.728 6.171 5.080 1.00 91.50 102 SER A O 1
ATOM 827 N N . GLU A 1 103 ? -2.594 8.103 5.120 1.00 91.38 103 GLU A N 1
ATOM 828 C CA . GLU A 1 103 ? -3.588 8.860 4.354 1.00 91.38 103 GLU A CA 1
ATOM 829 C C . GLU A 1 103 ? -3.820 8.260 2.965 1.00 91.38 103 GLU A C 1
ATOM 831 O O . GLU A 1 103 ? -4.964 8.085 2.543 1.00 91.38 103 GLU A O 1
ATOM 836 N N . LEU A 1 104 ? -2.743 7.874 2.277 1.00 91.06 104 LEU A N 1
ATOM 837 C CA . LEU A 1 104 ? -2.829 7.275 0.948 1.00 91.06 104 LEU A CA 1
ATOM 838 C C . LEU A 1 104 ? -3.446 5.879 0.967 1.00 91.06 104 LEU A C 1
ATOM 840 O O . LEU A 1 104 ? -4.213 5.559 0.063 1.00 91.06 104 LEU A O 1
ATOM 844 N N . ILE A 1 105 ? -3.120 5.053 1.965 1.00 91.38 105 ILE A N 1
ATOM 845 C CA . ILE A 1 105 ? -3.702 3.715 2.133 1.00 91.38 105 ILE A CA 1
ATOM 846 C C . ILE A 1 105 ? -5.199 3.840 2.414 1.00 91.38 105 ILE A C 1
ATOM 848 O O . ILE A 1 105 ? -5.998 3.217 1.723 1.00 91.38 105 ILE A O 1
ATOM 852 N N . LEU A 1 106 ? -5.584 4.698 3.362 1.00 91.12 106 LEU A N 1
ATOM 853 C CA . LEU A 1 106 ? -6.982 4.910 3.746 1.00 91.12 106 LEU A CA 1
ATOM 854 C C . LEU A 1 106 ? -7.830 5.526 2.623 1.00 91.12 106 LEU A C 1
ATOM 856 O O . LEU A 1 106 ? -9.052 5.412 2.653 1.00 91.12 106 LEU A O 1
ATOM 860 N N . ALA A 1 107 ? -7.206 6.171 1.635 1.00 90.19 107 ALA A N 1
ATOM 861 C CA . ALA A 1 107 ? -7.879 6.664 0.437 1.00 90.19 107 ALA A CA 1
ATOM 862 C C . ALA A 1 107 ? -8.122 5.572 -0.628 1.00 90.19 107 ALA A C 1
ATOM 864 O O . ALA A 1 107 ? -8.855 5.806 -1.592 1.00 90.19 107 ALA A O 1
ATOM 865 N N . ILE A 1 108 ? -7.514 4.385 -0.500 1.00 89.25 108 ILE A N 1
ATOM 866 C CA . ILE A 1 108 ? -7.763 3.262 -1.410 1.00 89.25 108 ILE A CA 1
ATOM 867 C C . ILE A 1 108 ? -9.129 2.666 -1.079 1.00 89.25 108 ILE A C 1
ATOM 869 O O . ILE A 1 108 ? -9.334 2.141 0.007 1.00 89.25 108 ILE A O 1
ATOM 873 N N . LEU A 1 109 ? -10.050 2.667 -2.038 1.00 84.19 109 LEU A N 1
ATOM 874 C CA . LEU A 1 109 ? -11.330 1.985 -1.865 1.00 84.19 109 LEU A CA 1
ATOM 875 C C . LEU A 1 109 ? -11.148 0.466 -1.966 1.00 84.19 109 LEU A C 1
ATOM 877 O O . LEU A 1 109 ? -10.727 -0.039 -3.011 1.00 84.19 109 LEU A O 1
ATOM 8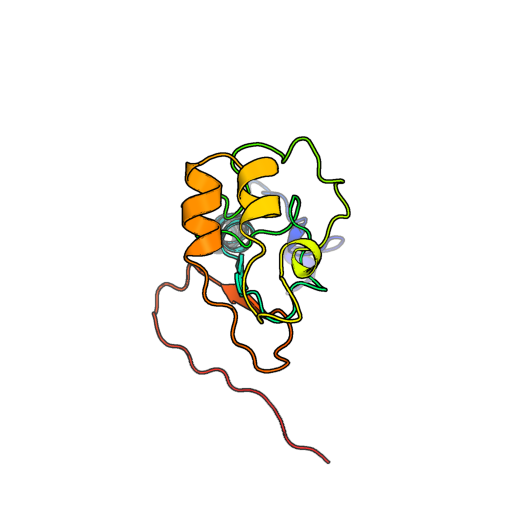81 N N . ILE A 1 110 ? -11.523 -0.256 -0.909 1.00 81.75 110 ILE A N 1
ATOM 882 C CA . ILE A 1 110 ? -11.673 -1.712 -0.942 1.00 81.75 110 ILE A CA 1
ATOM 883 C C . ILE A 1 110 ? -13.079 -2.022 -1.455 1.00 81.75 110 ILE A C 1
ATOM 885 O O . ILE A 1 110 ? -14.087 -1.603 -0.886 1.00 81.75 110 ILE A O 1
ATOM 889 N N . VAL A 1 111 ? -13.166 -2.738 -2.575 1.00 71.38 111 VAL A N 1
ATOM 890 C CA . VAL A 1 111 ? -14.463 -3.170 -3.102 1.00 71.38 111 VAL A CA 1
ATOM 891 C C . VAL A 1 111 ? -14.880 -4.434 -2.351 1.00 71.38 111 VAL A C 1
ATOM 893 O O . VAL A 1 111 ? -14.202 -5.449 -2.449 1.00 71.38 111 VAL A O 1
ATOM 896 N N . ARG A 1 112 ? -16.018 -4.394 -1.645 1.00 65.44 112 ARG A N 1
ATOM 897 C CA . ARG A 1 112 ? -16.547 -5.499 -0.807 1.00 65.44 112 ARG A CA 1
ATOM 898 C C . ARG A 1 112 ? -16.901 -6.791 -1.551 1.00 65.44 112 ARG A C 1
ATOM 900 O O . ARG A 1 112 ? -17.280 -7.786 -0.944 1.00 65.44 112 ARG A O 1
ATOM 907 N N . SER A 1 113 ? -16.833 -6.789 -2.872 1.00 58.69 113 SER A N 1
ATOM 908 C CA . SER A 1 113 ? -17.007 -7.993 -3.675 1.00 58.69 113 SER A CA 1
ATOM 909 C C . SER A 1 113 ? -15.718 -8.811 -3.651 1.00 58.69 113 SER A C 1
ATOM 911 O O . SER A 1 113 ? -14.661 -8.213 -3.801 1.00 58.69 113 SER A O 1
ATOM 913 N N . ASN A 1 114 ? -15.811 -10.145 -3.546 1.00 60.75 114 ASN A N 1
ATOM 914 C CA . ASN A 1 114 ? -14.714 -11.137 -3.530 1.00 60.75 114 ASN A CA 1
ATOM 915 C C . ASN A 1 114 ? -13.826 -11.112 -4.797 1.00 60.75 114 ASN A C 1
ATOM 917 O O . ASN A 1 114 ? -13.747 -12.072 -5.560 1.00 60.75 114 ASN A O 1
ATOM 921 N N . HIS A 1 115 ? -13.234 -9.964 -5.089 1.00 71.56 115 HIS A N 1
ATOM 922 C CA . HIS A 1 115 ? -12.378 -9.728 -6.229 1.00 71.56 115 HIS A CA 1
ATOM 923 C C . HIS A 1 115 ? -10.960 -10.055 -5.804 1.00 71.56 115 HIS A C 1
ATOM 925 O O . HIS A 1 115 ? -10.483 -9.635 -4.750 1.00 71.56 115 HIS A O 1
ATOM 931 N N . GLN A 1 116 ? -10.297 -10.833 -6.645 1.00 81.88 116 GLN A N 1
ATOM 932 C CA . GLN A 1 116 ? -8.889 -11.137 -6.476 1.00 81.88 116 GLN A CA 1
ATOM 933 C C . GLN A 1 116 ? -8.055 -9.872 -6.687 1.00 81.88 116 GLN A C 1
ATOM 935 O O . GLN A 1 116 ? -8.484 -8.933 -7.362 1.00 81.88 116 GLN A O 1
ATOM 940 N N . ASP A 1 117 ? -6.855 -9.856 -6.120 1.00 86.38 117 ASP A N 1
ATOM 941 C CA . ASP A 1 117 ? -5.895 -8.779 -6.345 1.00 86.38 117 ASP A CA 1
ATOM 942 C C . ASP A 1 117 ? -5.461 -8.752 -7.820 1.00 86.38 117 ASP A C 1
ATOM 944 O O . ASP A 1 117 ? -5.147 -9.789 -8.409 1.00 86.38 117 ASP A O 1
ATOM 948 N N . ILE A 1 118 ? -5.422 -7.563 -8.431 1.00 82.75 118 ILE A N 1
ATOM 949 C CA . ILE A 1 118 ? -5.121 -7.404 -9.865 1.00 82.75 118 ILE A CA 1
ATOM 950 C C . ILE A 1 118 ? -3.879 -6.535 -10.042 1.00 82.75 118 ILE A C 1
ATOM 952 O O . ILE A 1 118 ? -3.764 -5.466 -9.443 1.00 82.75 118 ILE A O 1
ATOM 956 N N . ARG A 1 119 ? -2.963 -6.951 -10.923 1.00 80.88 119 ARG A N 1
ATOM 957 C CA . ARG A 1 119 ? -1.837 -6.117 -11.370 1.00 80.88 119 ARG A CA 1
ATOM 958 C C . ARG A 1 119 ? -2.297 -5.174 -12.479 1.00 80.88 119 ARG A C 1
ATOM 960 O O . ARG A 1 119 ? -2.702 -5.628 -13.544 1.00 80.88 119 ARG A O 1
ATOM 967 N N . LEU A 1 120 ? -2.209 -3.873 -12.233 1.00 75.94 120 LEU A N 1
ATOM 968 C CA . LEU A 1 120 ? -2.487 -2.810 -13.195 1.00 75.94 120 LEU A CA 1
ATOM 969 C C . LEU A 1 120 ? -1.178 -2.194 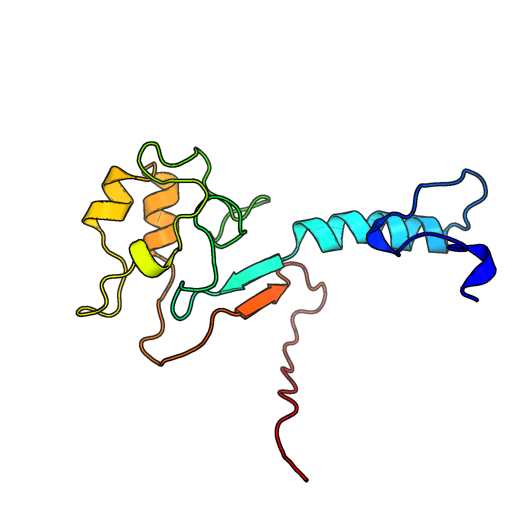-13.687 1.00 75.94 120 LEU A C 1
ATOM 971 O O . LEU A 1 120 ? -0.240 -2.018 -12.911 1.00 75.94 120 LEU A O 1
ATOM 975 N N . TRP A 1 121 ? -1.120 -1.832 -14.967 1.00 69.31 121 TRP A N 1
ATOM 976 C CA . TRP A 1 121 ? -0.014 -1.049 -15.514 1.00 69.31 121 TRP A CA 1
ATOM 977 C C . TRP A 1 121 ? -0.382 0.440 -15.472 1.00 69.31 121 TRP A C 1
ATOM 979 O O . TRP A 1 121 ? -1.365 0.859 -16.075 1.00 69.31 121 TRP A O 1
ATOM 989 N N . TYR A 1 122 ? 0.375 1.225 -14.709 1.00 61.31 122 TYR A N 1
ATOM 990 C CA . TYR A 1 122 ? 0.119 2.635 -14.419 1.00 61.31 122 TYR A CA 1
ATOM 991 C C . TYR A 1 122 ? 0.573 3.569 -15.551 1.00 61.31 122 TYR A C 1
ATOM 993 O O . TYR A 1 122 ? -0.070 4.584 -15.804 1.00 61.31 122 TYR A O 1
ATOM 1001 N N . TYR A 1 123 ? 1.643 3.221 -16.275 1.00 56.00 123 TYR A N 1
ATOM 1002 C CA . TYR A 1 123 ? 2.179 4.028 -17.379 1.00 56.00 123 TYR A CA 1
ATOM 1003 C C . TYR A 1 123 ? 1.761 3.473 -18.745 1.00 56.00 123 TYR A C 1
ATOM 1005 O O . TYR A 1 123 ? 2.605 3.068 -19.538 1.00 56.00 123 TYR A O 1
ATOM 1013 N N . SER A 1 124 ? 0.460 3.464 -19.045 1.00 48.91 124 SER A N 1
ATOM 1014 C CA . SER A 1 124 ? 0.020 3.335 -20.440 1.00 48.91 124 SER A CA 1
ATOM 1015 C C . SER A 1 124 ? -0.031 4.725 -21.090 1.00 48.91 124 SER A C 1
ATOM 1017 O O . SER A 1 124 ? -0.750 5.587 -20.581 1.00 48.91 124 SER A O 1
ATOM 1019 N N . PRO A 1 125 ? 0.665 4.976 -22.217 1.00 44.34 125 PRO A N 1
ATOM 1020 C CA . PRO A 1 125 ? 0.597 6.256 -22.928 1.00 44.34 125 PRO A CA 1
ATOM 1021 C C . PRO A 1 125 ? -0.771 6.560 -23.559 1.00 44.34 125 PRO A C 1
ATOM 1023 O O . PRO A 1 125 ? -0.936 7.631 -24.133 1.00 44.34 125 PRO A O 1
ATOM 1026 N N . THR A 1 126 ? -1.730 5.628 -23.527 1.00 47.78 126 THR A N 1
ATOM 1027 C CA . THR A 1 126 ? -2.922 5.696 -24.389 1.00 47.78 126 THR A CA 1
ATOM 1028 C C . THR A 1 126 ? -4.268 5.638 -23.678 1.00 47.78 126 THR A C 1
ATOM 1030 O O . THR A 1 126 ? -5.277 5.742 -24.362 1.00 47.78 126 THR A O 1
ATOM 1033 N N . GLY A 1 127 ? -4.332 5.538 -22.345 1.00 39.09 127 GLY A N 1
ATOM 1034 C CA . GLY A 1 127 ? -5.567 5.809 -21.583 1.00 39.09 127 GLY A CA 1
ATOM 1035 C C . GLY A 1 127 ? -6.841 5.052 -22.006 1.00 39.09 127 GLY A C 1
ATOM 1036 O O . GLY A 1 127 ? -7.932 5.460 -21.621 1.00 39.09 127 GLY A O 1
ATOM 1037 N N . LEU A 1 128 ? -6.737 3.966 -22.774 1.00 36.72 128 LEU A N 1
ATOM 1038 C CA . LEU A 1 128 ? -7.873 3.171 -23.233 1.00 36.72 128 LEU A CA 1
ATOM 1039 C C . LEU A 1 128 ? -7.769 1.772 -22.636 1.00 36.72 128 LEU A C 1
ATOM 1041 O O . LEU A 1 128 ? -6.895 0.982 -22.990 1.00 36.72 128 LEU A O 1
ATOM 1045 N N . TYR A 1 129 ? -8.664 1.496 -21.693 1.00 44.31 129 TYR A N 1
ATOM 1046 C CA . TYR A 1 129 ? -8.883 0.170 -21.141 1.00 44.31 129 TYR A CA 1
ATOM 1047 C C . TYR A 1 129 ? -9.936 -0.543 -21.991 1.00 44.31 129 TYR A C 1
ATOM 1049 O O . TYR A 1 129 ? -11.117 -0.218 -21.910 1.00 44.31 129 TYR A O 1
ATOM 1057 N N . THR A 1 130 ? -9.532 -1.566 -22.733 1.00 36.56 130 THR A N 1
ATOM 1058 C CA . THR A 1 130 ? -10.407 -2.707 -23.019 1.00 36.56 130 THR A CA 1
ATOM 1059 C C . THR A 1 130 ? -9.785 -3.909 -22.343 1.00 36.56 130 THR A C 1
ATOM 1061 O O . THR A 1 130 ? -8.789 -4.471 -22.794 1.00 36.56 130 THR A O 1
ATOM 1064 N N . ILE A 1 131 ? -10.352 -4.259 -21.192 1.00 39.38 131 ILE A N 1
ATOM 1065 C CA . ILE A 1 131 ? -10.094 -5.537 -20.551 1.00 39.38 131 ILE A CA 1
ATOM 1066 C C . ILE A 1 131 ? -10.890 -6.550 -21.375 1.00 39.38 131 ILE A C 1
ATOM 1068 O O . ILE A 1 131 ? -12.073 -6.762 -21.119 1.00 39.38 131 ILE A O 1
ATOM 1072 N N . GLU A 1 132 ? -10.278 -7.146 -22.396 1.00 38.94 132 GLU A N 1
ATOM 1073 C CA . GLU A 1 132 ? -10.793 -8.412 -22.912 1.00 38.94 132 GLU A CA 1
ATOM 1074 C C . GLU A 1 132 ? -10.473 -9.478 -21.866 1.00 38.94 132 GLU A C 1
ATOM 1076 O O . GLU A 1 132 ? -9.429 -10.129 -21.867 1.00 38.94 132 GLU A O 1
ATOM 1081 N N . VAL A 1 133 ? -11.382 -9.602 -20.900 1.00 45.28 133 VAL A N 1
ATOM 1082 C CA . VAL A 1 133 ? -11.492 -10.805 -20.088 1.00 45.28 133 VAL A CA 1
ATOM 1083 C C . VAL A 1 133 ? -11.885 -11.914 -21.059 1.00 45.28 133 VAL A C 1
ATOM 1085 O O . VAL A 1 133 ? -13.043 -12.028 -21.453 1.00 45.28 133 VAL A O 1
ATOM 1088 N N . CYS A 1 134 ? -10.904 -12.698 -21.501 1.00 44.31 134 CYS A N 1
ATOM 1089 C CA . CYS A 1 134 ? -11.159 -13.917 -22.254 1.00 44.31 134 CYS A CA 1
ATOM 1090 C C . CYS A 1 134 ? -11.786 -14.935 -21.293 1.00 44.31 134 CYS A C 1
ATOM 1092 O O . CYS A 1 134 ? -11.100 -15.690 -20.605 1.00 44.31 134 CYS A O 1
ATOM 1094 N N . THR A 1 135 ? -13.110 -14.891 -21.199 1.00 45.84 135 THR A N 1
ATOM 1095 C CA . THR A 1 135 ? -13.935 -15.925 -20.580 1.00 45.84 135 THR A CA 1
ATOM 1096 C C . THR A 1 135 ? -14.913 -16.459 -21.611 1.00 45.84 135 THR A C 1
ATOM 1098 O O . THR A 1 135 ? -15.561 -15.670 -22.299 1.00 45.84 135 THR A O 1
ATOM 1101 N N . THR A 1 136 ? -15.042 -17.791 -21.607 1.00 36.16 136 THR A N 1
ATOM 1102 C CA . THR A 1 136 ? -15.991 -18.696 -22.298 1.00 36.16 136 THR A CA 1
ATOM 1103 C C . THR A 1 136 ? -15.234 -19.604 -23.278 1.00 36.16 136 THR A C 1
ATOM 1105 O O . THR A 1 136 ? -14.831 -19.160 -24.344 1.00 36.16 136 THR A O 1
ATOM 1108 N N . LEU A 1 137 ? -14.720 -20.755 -22.821 1.00 42.12 137 LEU A N 1
ATOM 1109 C CA . LEU A 1 137 ? -15.395 -22.043 -22.535 1.00 42.12 137 LEU A CA 1
ATOM 1110 C C . LEU A 1 137 ? -15.698 -22.840 -23.816 1.00 42.12 137 LEU A C 1
ATOM 1112 O O . LEU A 1 137 ? -16.465 -22.369 -24.643 1.00 42.12 137 LEU A O 1
ATOM 1116 N N . ILE A 1 138 ? -15.049 -24.016 -23.872 1.00 53.97 138 ILE A N 1
ATOM 1117 C CA . ILE A 1 138 ? -15.309 -25.277 -24.604 1.00 53.97 138 ILE A CA 1
ATOM 1118 C C . ILE A 1 138 ? -16.128 -25.180 -25.895 1.00 53.97 138 ILE A C 1
ATOM 1120 O O . ILE A 1 138 ? -17.347 -24.929 -25.806 1.00 53.97 138 ILE A O 1
#